Protein AF-A0AAV6WBS6-F1 (afdb_monomer_lite)

Sequence (96 aa):
MTLTPSTPRRLLSPAQPKLRLHRPGPQDSPIQGLIKRDKKNATFYFYLALSPSFTDKGKFLLAARRYRNGAHTEYIISLDVDDLSQGSKAYVGKLR

Structure (mmCIF, N/CA/C/O backbone):
data_AF-A0AAV6WBS6-F1
#
_entry.id   AF-A0AAV6WBS6-F1
#
loop_
_atom_site.group_PDB
_atom_site.id
_atom_site.type_symbol
_atom_site.label_atom_id
_atom_site.label_alt_id
_atom_site.label_comp_id
_atom_site.label_asym_id
_atom_site.label_entity_id
_atom_site.label_seq_id
_atom_site.pdbx_PDB_ins_code
_atom_site.Cartn_x
_atom_site.Cartn_y
_atom_site.Cartn_z
_atom_site.occupancy
_atom_site.B_iso_or_equiv
_atom_site.auth_seq_id
_atom_site.auth_comp_id
_atom_site.auth_asym_id
_atom_site.auth_atom_id
_atom_site.pdbx_PDB_model_num
ATOM 1 N N . MET A 1 1 ? -19.593 -14.907 64.219 1.00 40.84 1 MET A N 1
ATOM 2 C CA . MET A 1 1 ? -20.018 -14.176 63.006 1.00 40.84 1 MET A CA 1
ATOM 3 C C . MET A 1 1 ? -18.816 -14.103 62.077 1.00 40.84 1 MET A C 1
ATOM 5 O O . MET A 1 1 ? -17.880 -13.372 62.363 1.00 40.84 1 MET A O 1
ATOM 9 N N . THR A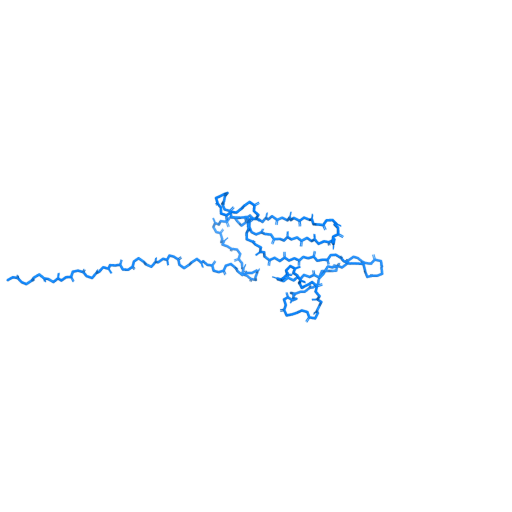 1 2 ? -18.759 -14.975 61.074 1.00 37.09 2 THR A N 1
ATOM 10 C CA . THR A 1 2 ? -17.605 -15.164 60.180 1.00 37.09 2 THR A CA 1
ATOM 11 C C . THR A 1 2 ? -17.709 -14.229 58.974 1.00 37.09 2 THR A C 1
ATOM 13 O O . THR A 1 2 ? -18.682 -14.285 58.228 1.00 37.09 2 THR A O 1
ATOM 16 N N . LEU A 1 3 ? -16.716 -13.355 58.793 1.00 45.69 3 LEU A N 1
ATOM 17 C CA . LEU A 1 3 ? -16.602 -12.458 57.641 1.00 45.69 3 LEU A CA 1
ATOM 18 C C . LEU A 1 3 ? -16.065 -13.244 56.435 1.00 45.69 3 LEU A C 1
ATOM 20 O O . LEU A 1 3 ? -14.946 -13.752 56.471 1.00 45.69 3 LEU A O 1
ATOM 24 N N . THR A 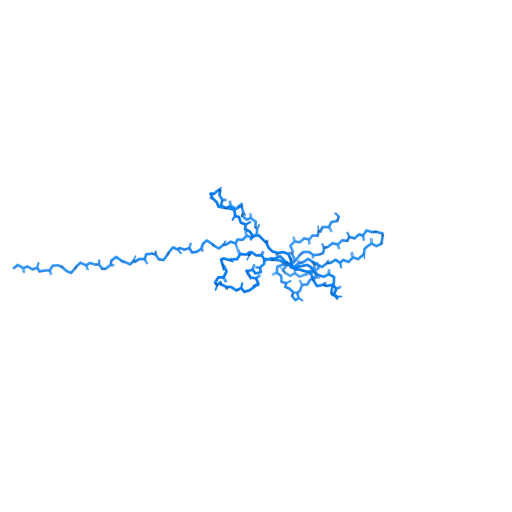1 4 ? -16.851 -13.356 55.366 1.00 52.91 4 THR A N 1
ATOM 25 C CA . THR A 1 4 ? -16.393 -13.899 54.078 1.00 52.91 4 THR A CA 1
ATOM 26 C C . THR A 1 4 ? -15.625 -12.823 53.302 1.00 52.91 4 THR A C 1
ATOM 28 O O . THR A 1 4 ? -16.147 -11.714 53.169 1.00 52.91 4 THR A O 1
ATOM 31 N N . PRO A 1 5 ? -14.437 -13.103 52.737 1.00 52.34 5 PRO A N 1
ATOM 32 C CA . PRO A 1 5 ? -13.738 -12.124 51.917 1.00 52.34 5 PRO A CA 1
ATOM 33 C C . PRO A 1 5 ? -14.398 -12.028 50.536 1.00 52.34 5 PRO A C 1
ATOM 35 O O . PRO A 1 5 ? -14.511 -13.011 49.803 1.00 52.34 5 PRO A O 1
ATOM 38 N N . SER A 1 6 ? -14.840 -10.824 50.175 1.00 51.16 6 SER A N 1
ATOM 39 C CA . SER A 1 6 ? -15.345 -10.501 48.842 1.00 51.16 6 SER A CA 1
ATOM 40 C C . SER A 1 6 ? -14.219 -10.595 47.811 1.00 51.16 6 SER A C 1
ATOM 42 O O . SER A 1 6 ? -13.232 -9.861 47.883 1.00 51.16 6 SER A O 1
ATOM 44 N N . THR A 1 7 ? -14.382 -11.489 46.839 1.00 57.94 7 THR A N 1
ATOM 45 C CA . THR A 1 7 ? -13.477 -11.674 45.700 1.00 57.94 7 THR A CA 1
ATOM 46 C C . THR A 1 7 ? -13.351 -10.376 44.888 1.00 57.94 7 THR A C 1
ATOM 48 O O . THR A 1 7 ? -14.374 -9.821 44.475 1.00 57.94 7 THR A O 1
ATOM 51 N N . PRO A 1 8 ? -12.135 -9.877 44.602 1.00 46.66 8 PRO A N 1
ATOM 52 C CA . PRO A 1 8 ? -11.980 -8.678 43.794 1.00 46.66 8 PRO A CA 1
ATOM 53 C C . PRO A 1 8 ? -12.387 -8.972 42.346 1.00 46.66 8 PRO A C 1
ATOM 55 O O . PRO A 1 8 ? -11.830 -9.857 41.690 1.00 46.66 8 PRO A O 1
ATOM 58 N N . ARG A 1 9 ? -13.370 -8.214 41.836 1.00 48.12 9 ARG A N 1
ATOM 59 C CA . ARG A 1 9 ? -13.723 -8.179 40.410 1.00 48.12 9 ARG A CA 1
ATOM 60 C C . ARG A 1 9 ? -12.483 -7.769 39.626 1.00 48.12 9 ARG A C 1
ATOM 62 O O . ARG A 1 9 ? -12.126 -6.596 39.566 1.00 48.12 9 ARG A O 1
ATOM 69 N N . ARG A 1 10 ? -11.834 -8.755 39.015 1.00 46.25 10 ARG A N 1
ATOM 70 C CA . ARG A 1 10 ? -10.804 -8.556 38.003 1.00 46.25 10 ARG A CA 1
ATOM 71 C C . ARG A 1 10 ? -11.458 -7.794 36.853 1.00 46.25 10 ARG A C 1
ATOM 73 O O . ARG A 1 10 ? -12.241 -8.367 36.101 1.00 46.25 10 ARG A O 1
ATOM 80 N N . LEU A 1 11 ? -11.189 -6.492 36.776 1.00 50.22 11 LEU A N 1
ATOM 81 C CA . LEU A 1 11 ? -11.549 -5.656 35.638 1.00 50.22 11 LEU A CA 1
ATOM 82 C C . LEU A 1 11 ? -10.967 -6.340 34.399 1.00 50.22 11 LEU A C 1
ATOM 84 O O . LEU A 1 11 ? -9.748 -6.376 34.225 1.00 50.22 11 LEU A O 1
ATOM 88 N N . LEU A 1 12 ? -11.823 -6.960 33.581 1.00 50.50 12 LEU A N 1
ATOM 89 C CA . LEU A 1 12 ? -11.422 -7.370 32.246 1.00 50.50 12 LEU A CA 1
ATOM 90 C C . LEU A 1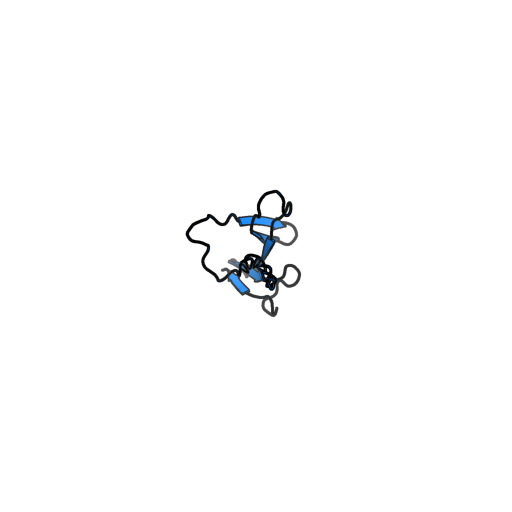 12 ? -11.018 -6.084 31.535 1.00 50.50 12 LEU A C 1
ATOM 92 O O . LEU A 1 12 ? -11.864 -5.231 31.263 1.00 50.50 12 LEU A O 1
ATOM 96 N N . SER A 1 13 ? -9.719 -5.929 31.278 1.00 46.84 13 SER A N 1
ATOM 97 C CA . SER A 1 13 ? -9.274 -4.928 30.326 1.00 46.84 13 SER A CA 1
ATOM 98 C C . SER A 1 13 ? -10.047 -5.189 29.031 1.00 46.84 13 SER A C 1
ATOM 100 O O . SER A 1 13 ? -10.144 -6.348 28.606 1.00 46.84 13 SER A O 1
ATOM 102 N N . PRO A 1 14 ? -10.670 -4.167 28.423 1.00 48.75 14 PRO A N 1
ATOM 103 C CA . PRO A 1 14 ? -11.327 -4.368 27.149 1.00 48.75 14 PRO A CA 1
ATOM 104 C C . PRO A 1 14 ? -10.249 -4.862 26.192 1.00 48.75 14 PRO A C 1
ATOM 106 O O . PRO A 1 14 ? -9.247 -4.179 25.962 1.00 48.75 14 PRO A O 1
ATOM 109 N N . ALA A 1 15 ? -10.416 -6.093 25.707 1.00 50.84 15 ALA A N 1
ATOM 110 C CA . ALA A 1 15 ? -9.541 -6.671 24.710 1.00 50.84 15 ALA A CA 1
ATOM 111 C C . ALA A 1 15 ? -9.529 -5.700 23.531 1.00 50.84 15 ALA A C 1
ATOM 113 O O . ALA A 1 15 ? -10.523 -5.574 22.818 1.00 50.84 15 ALA A O 1
ATOM 114 N N . GLN A 1 16 ? -8.432 -4.958 23.376 1.00 54.66 16 GLN A N 1
ATOM 115 C CA . GLN A 1 16 ? -8.281 -4.017 22.279 1.00 54.66 16 GLN A CA 1
ATOM 116 C C . GLN A 1 16 ? -8.457 -4.822 20.990 1.00 54.66 16 GLN A C 1
ATOM 118 O O . GLN A 1 16 ? -7.677 -5.755 20.754 1.00 54.66 16 GLN A O 1
ATOM 123 N N . PRO A 1 17 ? -9.494 -4.547 20.179 1.00 54.16 17 PRO A N 1
ATOM 124 C CA . PRO A 1 17 ? -9.739 -5.338 18.994 1.00 54.16 17 PRO A CA 1
ATOM 125 C C . PRO A 1 17 ? -8.504 -5.230 18.109 1.00 54.16 17 PRO A C 1
ATOM 127 O O . PRO A 1 17 ? -8.077 -4.145 17.714 1.00 54.16 17 PRO A O 1
ATOM 130 N N . LYS A 1 18 ? -7.885 -6.376 17.824 1.00 52.44 18 LYS A N 1
ATOM 131 C CA . LYS A 1 18 ? -6.748 -6.456 16.912 1.00 52.44 18 LYS A CA 1
ATOM 132 C C . LYS A 1 18 ? -7.257 -6.069 15.524 1.00 52.44 18 LYS A C 1
ATOM 134 O O . LYS A 1 18 ? -7.757 -6.927 14.797 1.00 52.44 18 LYS A O 1
ATOM 139 N N . LEU A 1 19 ? -7.173 -4.780 15.178 1.00 58.56 19 LEU A N 1
ATOM 140 C CA . LEU A 1 19 ? -7.489 -4.303 13.835 1.00 58.56 19 LEU A CA 1
ATOM 141 C C . LEU A 1 19 ? -6.563 -5.028 12.856 1.00 58.56 19 LEU A C 1
ATOM 143 O O . LEU A 1 19 ? -5.337 -4.903 12.932 1.00 58.56 19 LEU A O 1
ATOM 147 N N . ARG A 1 20 ? -7.181 -5.834 11.993 1.00 63.16 20 ARG A N 1
ATOM 148 C CA . ARG A 1 20 ? -6.571 -6.560 10.880 1.00 63.16 20 ARG A CA 1
ATOM 149 C C . ARG A 1 20 ? -7.172 -5.993 9.601 1.00 63.16 20 ARG A C 1
ATOM 151 O O . ARG A 1 20 ? -8.378 -5.783 9.555 1.00 63.16 20 ARG A O 1
ATOM 158 N N . LEU A 1 21 ? -6.343 -5.806 8.578 1.00 65.62 21 LEU A N 1
ATOM 159 C CA . LEU A 1 21 ? -6.703 -5.134 7.324 1.00 65.62 21 LEU A CA 1
ATOM 160 C C . LEU A 1 21 ? -7.933 -5.735 6.613 1.00 65.62 21 LEU A C 1
ATOM 162 O O . LEU A 1 21 ? -8.645 -5.033 5.913 1.00 65.62 21 LEU A O 1
ATOM 166 N N . HIS A 1 22 ? -8.188 -7.030 6.812 1.00 71.00 22 HIS A N 1
ATOM 167 C CA . HIS A 1 22 ? -9.274 -7.762 6.156 1.00 71.00 22 HIS A CA 1
ATOM 168 C C . HIS A 1 22 ? -10.590 -7.787 6.962 1.00 71.00 22 HIS A C 1
ATOM 170 O O . HIS A 1 22 ? -11.536 -8.479 6.587 1.00 71.00 22 HIS A O 1
ATOM 176 N N . ARG A 1 23 ? -10.671 -7.100 8.110 1.00 75.31 23 ARG A N 1
ATOM 177 C CA . ARG A 1 23 ? -11.938 -6.988 8.844 1.00 75.31 23 ARG A CA 1
ATOM 178 C C . ARG A 1 23 ? -12.712 -5.747 8.399 1.00 75.31 23 ARG A C 1
ATOM 180 O O . ARG A 1 23 ? -12.093 -4.691 8.269 1.00 75.31 23 ARG A O 1
ATOM 187 N N . PRO A 1 24 ? -14.045 -5.848 8.253 1.00 77.94 24 PRO A N 1
ATOM 188 C CA . PRO A 1 24 ? -14.902 -4.677 8.153 1.00 77.94 24 PRO A CA 1
ATOM 189 C C . PRO A 1 24 ? -14.640 -3.720 9.319 1.00 77.94 24 PRO A C 1
ATOM 191 O O . PRO A 1 24 ? -14.351 -4.158 10.439 1.00 77.94 24 PRO A O 1
ATOM 194 N N . GLY A 1 25 ? -14.730 -2.420 9.049 1.00 72.31 25 GLY A N 1
ATOM 195 C CA . GLY A 1 25 ? -14.668 -1.410 10.098 1.00 72.31 25 GLY A CA 1
ATOM 196 C C . GLY A 1 25 ? -15.834 -1.545 11.088 1.00 72.31 25 GLY A C 1
ATOM 197 O O . GLY A 1 25 ? -16.855 -2.147 10.747 1.00 72.31 25 GLY A O 1
ATOM 198 N N . PRO A 1 26 ? -15.706 -1.002 12.311 1.00 76.44 26 PRO A N 1
ATOM 199 C CA . PRO A 1 26 ? -16.838 -0.830 13.216 1.00 76.44 26 PRO A CA 1
ATOM 200 C C . PRO A 1 26 ? -17.978 -0.084 12.512 1.00 76.44 26 PRO A C 1
ATOM 202 O O . PRO A 1 26 ? -17.717 0.871 11.783 1.00 76.44 26 PRO A O 1
ATOM 205 N N . GLN A 1 27 ? -19.227 -0.500 12.736 1.00 76.88 27 GLN A N 1
ATOM 206 C CA . GLN A 1 27 ? -20.398 0.180 12.165 1.00 76.88 27 GLN A CA 1
ATOM 207 C C . GLN A 1 27 ? -20.601 1.575 12.770 1.00 76.88 27 GLN A C 1
ATOM 209 O O . GLN A 1 27 ? -21.038 2.489 12.077 1.00 76.88 27 GLN A O 1
ATOM 214 N N . ASP A 1 28 ? -20.224 1.743 14.037 1.00 78.94 28 ASP A N 1
ATOM 215 C CA . ASP A 1 28 ? -20.635 2.899 14.840 1.00 78.94 28 ASP A CA 1
ATOM 216 C C . ASP A 1 28 ? -19.596 4.026 14.891 1.00 78.94 28 ASP A C 1
ATOM 218 O O . ASP A 1 28 ? -19.846 5.078 15.476 1.00 78.94 28 ASP A O 1
ATOM 222 N N . SER A 1 29 ? -18.407 3.828 14.311 1.00 75.88 29 SER A N 1
ATOM 223 C CA . SER A 1 29 ? -17.338 4.830 14.364 1.00 75.88 29 SER A CA 1
ATOM 224 C C . SER A 1 29 ? -16.531 4.887 13.068 1.00 75.88 29 SER A C 1
ATOM 226 O O . SER A 1 29 ? -16.038 3.842 12.625 1.00 75.88 29 SER A O 1
ATOM 228 N N . PRO A 1 30 ? -16.305 6.082 12.491 1.00 78.94 30 PRO A N 1
ATOM 229 C CA . PRO A 1 30 ? -15.456 6.218 11.319 1.00 78.94 30 PRO A CA 1
ATOM 230 C C . PRO A 1 30 ? -14.009 5.843 11.658 1.00 78.94 30 PRO A C 1
ATOM 232 O O . PRO A 1 30 ? -13.435 6.314 12.640 1.00 78.94 30 PRO A O 1
ATOM 235 N N . ILE A 1 31 ? -13.397 5.015 10.812 1.00 81.50 31 ILE A N 1
ATOM 236 C CA . ILE A 1 31 ? -11.956 4.766 10.854 1.00 81.50 31 ILE A CA 1
ATOM 237 C C . ILE A 1 31 ? -11.264 5.838 10.016 1.00 81.50 31 ILE A C 1
ATOM 239 O O . ILE A 1 31 ? -11.428 5.881 8.797 1.00 81.50 31 ILE A O 1
ATOM 243 N N . GLN A 1 32 ? -10.448 6.674 10.652 1.00 85.62 32 GLN A N 1
ATOM 244 C CA . GLN A 1 32 ? -9.631 7.648 9.940 1.00 85.62 32 GLN A CA 1
ATOM 245 C C . GLN A 1 32 ? -8.290 7.026 9.528 1.00 85.62 32 GLN A C 1
ATOM 247 O O . GLN A 1 32 ? -7.562 6.460 10.344 1.00 85.62 32 GLN A O 1
ATOM 252 N N . GLY A 1 33 ? -7.961 7.125 8.242 1.00 86.50 33 GLY A N 1
ATOM 253 C CA . GLY A 1 33 ? -6.687 6.681 7.679 1.00 86.50 33 GLY A CA 1
ATOM 254 C C . GLY A 1 33 ? -5.799 7.855 7.271 1.00 86.50 33 GLY A C 1
ATOM 255 O O . GLY A 1 33 ? -6.283 8.951 6.995 1.00 86.50 33 GLY A O 1
ATOM 256 N N . LEU A 1 34 ? -4.493 7.610 7.196 1.00 89.62 34 LEU A N 1
ATOM 257 C CA . LEU A 1 34 ? -3.486 8.560 6.737 1.00 89.62 34 LEU A CA 1
ATOM 258 C C . LEU A 1 34 ? -2.597 7.904 5.681 1.00 89.62 34 LEU A C 1
ATOM 260 O O . LEU A 1 34 ? -2.016 6.844 5.913 1.00 89.62 34 LEU A O 1
ATOM 264 N N . ILE A 1 35 ? -2.449 8.567 4.535 1.00 92.50 35 ILE A N 1
ATOM 265 C CA . ILE A 1 35 ? -1.532 8.153 3.472 1.00 92.50 35 ILE A CA 1
ATOM 266 C C . ILE A 1 35 ? -0.311 9.069 3.500 1.00 92.50 35 ILE A C 1
ATOM 268 O O . ILE A 1 35 ? -0.432 10.285 3.356 1.00 92.50 35 ILE A O 1
ATOM 272 N N . LYS A 1 36 ? 0.881 8.486 3.649 1.00 93.31 36 LYS A N 1
ATOM 273 C CA . LYS A 1 36 ? 2.162 9.191 3.502 1.00 93.31 36 LYS A CA 1
ATOM 274 C C . LYS A 1 36 ? 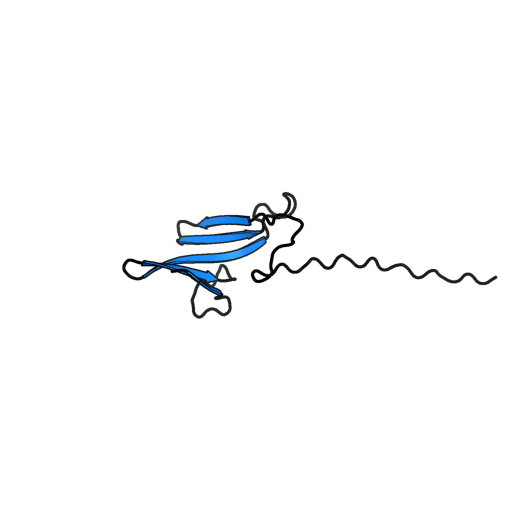2.864 8.715 2.243 1.00 93.31 36 LYS A C 1
ATOM 276 O O . LYS A 1 36 ? 2.901 7.520 1.970 1.00 93.31 36 LYS A O 1
ATOM 281 N N . A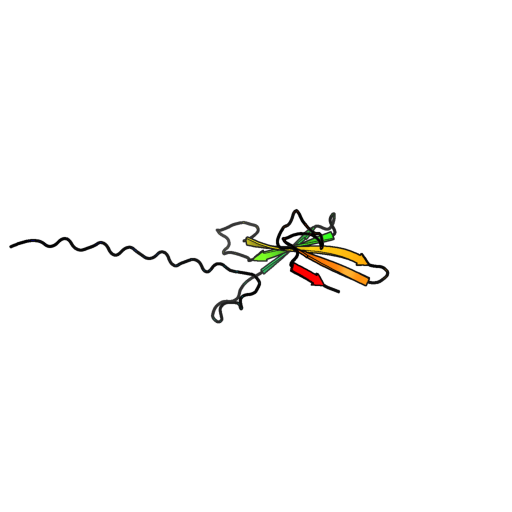RG A 1 37 ? 3.442 9.641 1.478 1.00 94.94 37 ARG A N 1
ATOM 282 C CA . ARG A 1 37 ? 4.166 9.327 0.241 1.00 94.94 37 ARG A CA 1
ATOM 283 C C . ARG A 1 37 ? 5.651 9.620 0.395 1.00 94.94 37 ARG A C 1
ATOM 285 O O . ARG A 1 37 ? 6.031 10.770 0.597 1.00 94.94 37 ARG A O 1
ATOM 292 N N . ASP A 1 38 ? 6.475 8.604 0.185 1.00 95.44 38 ASP A N 1
ATOM 293 C CA . ASP A 1 38 ? 7.901 8.758 -0.064 1.00 95.44 38 ASP A CA 1
ATOM 294 C C . ASP A 1 38 ? 8.155 8.809 -1.574 1.00 95.44 38 ASP A C 1
ATOM 296 O O . ASP A 1 38 ? 8.037 7.823 -2.308 1.00 95.44 38 ASP A O 1
ATOM 300 N N . LYS A 1 39 ? 8.490 10.008 -2.056 1.00 95.25 39 LYS A N 1
ATOM 301 C CA . LYS A 1 39 ? 8.750 10.248 -3.477 1.00 95.25 39 LYS A CA 1
ATOM 302 C C . LYS A 1 39 ? 10.048 9.597 -3.955 1.00 95.25 39 LYS A C 1
ATOM 304 O O . LYS A 1 39 ? 10.096 9.232 -5.125 1.00 95.25 39 LYS A O 1
ATOM 309 N N . LYS A 1 40 ? 11.059 9.443 -3.088 1.00 94.88 40 LYS A N 1
ATOM 310 C CA . LYS A 1 40 ? 12.370 8.886 -3.464 1.00 94.88 40 LYS A CA 1
ATOM 311 C C . LYS A 1 40 ? 12.241 7.409 -3.817 1.00 94.88 40 LYS A C 1
ATOM 313 O O . LYS A 1 40 ? 12.716 6.982 -4.861 1.00 94.88 40 LYS A O 1
ATOM 318 N N . ASN A 1 41 ? 11.512 6.666 -2.988 1.00 93.25 41 ASN A N 1
ATOM 319 C CA . ASN A 1 41 ? 11.314 5.227 -3.164 1.00 93.25 41 ASN A CA 1
ATOM 320 C C . ASN A 1 41 ? 10.069 4.867 -3.992 1.00 93.25 41 ASN A C 1
ATOM 322 O O . ASN A 1 41 ? 9.827 3.694 -4.275 1.00 93.25 41 ASN A O 1
ATOM 326 N N . ALA A 1 42 ? 9.292 5.880 -4.399 1.00 95.56 42 ALA A N 1
ATOM 327 C CA . ALA A 1 42 ? 7.979 5.729 -5.021 1.00 95.56 42 ALA A CA 1
ATOM 328 C C . ALA A 1 42 ? 7.023 4.856 -4.181 1.00 95.56 42 ALA A C 1
ATOM 330 O O . ALA A 1 42 ? 6.188 4.129 -4.724 1.00 95.56 42 ALA A O 1
ATOM 331 N N . THR A 1 43 ? 7.138 4.964 -2.858 1.00 97.12 43 THR A N 1
ATOM 332 C CA . THR A 1 43 ? 6.396 4.157 -1.889 1.00 97.12 43 THR A CA 1
ATOM 333 C C . THR A 1 43 ? 5.328 4.999 -1.208 1.00 97.12 43 THR A C 1
ATOM 335 O O . THR A 1 43 ? 5.535 6.164 -0.863 1.00 97.12 43 THR A O 1
ATOM 338 N N . PHE A 1 44 ? 4.166 4.399 -1.017 1.00 96.56 44 PHE A N 1
ATOM 339 C CA . PHE A 1 44 ? 3.074 4.928 -0.223 1.00 96.56 44 PHE A CA 1
ATOM 340 C C . PHE A 1 44 ? 2.944 4.088 1.038 1.00 96.56 44 PHE A C 1
ATOM 342 O O . PHE A 1 44 ? 3.079 2.871 0.996 1.00 96.56 44 PHE A O 1
ATOM 349 N N . TYR A 1 45 ? 2.656 4.740 2.150 1.00 95.12 45 TYR A N 1
ATOM 350 C CA . TYR A 1 45 ? 2.448 4.110 3.441 1.00 95.12 45 TYR A CA 1
ATOM 351 C C . TYR A 1 45 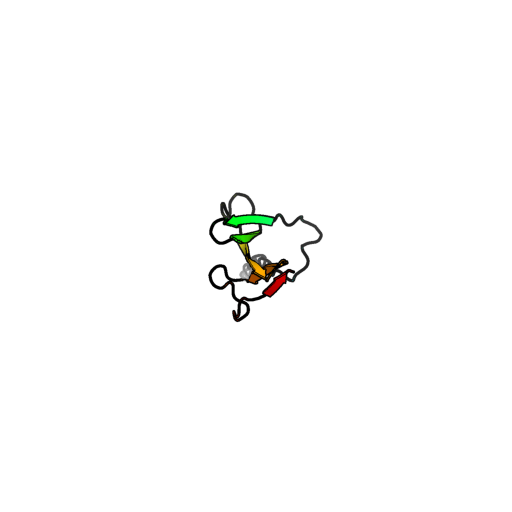? 1.053 4.458 3.922 1.00 95.12 45 TYR A C 1
ATOM 353 O O . TYR A 1 45 ? 0.674 5.633 3.918 1.00 95.12 45 TYR A O 1
ATOM 361 N N . PHE A 1 46 ? 0.303 3.449 4.339 1.00 93.69 46 PHE A N 1
ATOM 362 C CA . PHE A 1 46 ? -1.023 3.620 4.901 1.00 93.69 46 PHE A CA 1
ATOM 363 C C . PHE A 1 46 ? -0.978 3.374 6.405 1.00 93.69 46 PHE A C 1
ATOM 365 O O . PHE A 1 46 ? -0.509 2.331 6.869 1.00 93.69 46 PHE A O 1
ATOM 372 N N . TYR A 1 47 ? -1.472 4.349 7.157 1.00 91.44 47 TYR A N 1
ATOM 373 C CA . TYR A 1 47 ? -1.551 4.324 8.607 1.00 91.44 47 TYR A CA 1
ATOM 374 C C . TYR A 1 47 ? -3.002 4.486 9.045 1.00 91.44 47 TYR A C 1
ATOM 376 O O . TYR A 1 47 ? -3.775 5.224 8.440 1.00 91.44 47 TYR A O 1
ATOM 384 N N . LEU A 1 48 ? -3.352 3.834 10.141 1.00 87.88 48 LEU A N 1
ATOM 385 C CA . LEU A 1 48 ? -4.537 4.130 10.922 1.00 87.88 48 LEU A CA 1
ATOM 386 C C . LEU A 1 48 ? -4.246 5.352 11.794 1.00 87.88 48 LEU A C 1
ATOM 388 O O . LEU A 1 48 ? -3.352 5.293 12.643 1.00 87.88 48 LEU A O 1
ATOM 392 N N . ALA A 1 49 ? -4.994 6.436 11.610 1.00 85.44 49 ALA A N 1
ATOM 393 C CA . ALA A 1 49 ? -4.916 7.577 12.507 1.00 85.44 49 ALA A CA 1
ATOM 394 C C . ALA A 1 49 ? -5.506 7.166 13.862 1.00 85.44 49 ALA A C 1
ATOM 396 O O . ALA A 1 49 ? -6.666 6.770 13.964 1.00 85.44 49 ALA A O 1
ATOM 397 N N . LEU A 1 50 ? -4.673 7.205 14.896 1.00 77.75 50 LEU A N 1
ATOM 398 C CA . LEU A 1 50 ? -5.122 7.082 16.276 1.00 77.75 50 LEU A CA 1
ATOM 399 C C . LEU A 1 50 ? -5.357 8.494 16.817 1.00 77.75 50 LEU A C 1
ATOM 401 O O . LEU A 1 50 ? -4.803 9.452 16.275 1.00 77.75 50 LEU A O 1
ATOM 405 N N . SER A 1 51 ? -6.179 8.614 17.865 1.00 69.00 51 SER A N 1
ATOM 406 C CA . SER A 1 51 ? -6.365 9.868 18.611 1.00 69.00 51 SER A CA 1
ATOM 407 C C . SER A 1 51 ? -5.022 10.602 18.783 1.00 69.00 51 SER A C 1
ATOM 409 O O . SER A 1 51 ? -4.007 9.922 18.985 1.00 69.00 51 SER A O 1
ATOM 411 N N . PRO A 1 52 ? -4.988 11.950 18.710 1.00 59.62 52 PRO A N 1
ATOM 412 C CA . PRO A 1 52 ? -3.757 12.751 18.649 1.00 59.62 52 PRO A CA 1
ATOM 413 C C . PRO A 1 52 ? -2.718 12.482 19.753 1.00 59.62 52 PRO A C 1
ATOM 415 O O . PRO A 1 52 ? -1.589 12.940 19.641 1.00 59.62 52 PRO A O 1
ATOM 418 N N . SER A 1 53 ? -3.053 11.726 20.801 1.00 59.28 53 SER A N 1
ATOM 419 C CA . SER A 1 53 ? -2.150 11.368 21.893 1.00 59.28 53 SER A CA 1
ATOM 420 C C . SER A 1 53 ? -1.213 10.182 21.628 1.00 59.28 53 SER A C 1
ATOM 422 O O . SER A 1 53 ? -0.251 10.023 22.376 1.00 59.28 53 SER A O 1
ATOM 424 N N . PHE A 1 54 ? -1.465 9.321 20.630 1.00 52.88 54 PHE A N 1
ATOM 425 C CA . PHE A 1 54 ? -0.818 7.995 20.596 1.00 52.88 54 PHE A CA 1
ATOM 426 C C . PHE A 1 54 ? 0.338 7.820 19.603 1.00 52.88 54 PHE A C 1
ATOM 428 O O . PHE A 1 54 ? 1.006 6.794 19.671 1.00 52.88 54 PHE A O 1
ATOM 435 N N . THR A 1 55 ? 0.575 8.749 18.667 1.00 55.91 55 THR A N 1
ATOM 436 C CA . THR A 1 55 ? 1.782 8.855 17.803 1.00 55.91 55 THR A CA 1
ATOM 437 C C . THR A 1 55 ? 1.518 9.856 16.672 1.00 55.91 55 THR A C 1
ATOM 439 O O . THR A 1 55 ? 0.511 9.729 15.980 1.00 55.91 55 THR A O 1
ATOM 442 N N . ASP A 1 56 ? 2.477 10.734 16.348 1.00 66.25 56 ASP A N 1
ATOM 443 C CA . ASP A 1 56 ? 2.403 11.691 15.214 1.00 66.25 56 ASP A CA 1
ATOM 444 C C . ASP A 1 56 ? 2.209 11.034 13.826 1.00 66.25 56 ASP A C 1
ATOM 446 O O . ASP A 1 56 ? 2.101 11.692 12.784 1.00 66.25 56 ASP A O 1
ATOM 450 N N . LYS A 1 57 ? 2.253 9.700 13.760 1.00 68.00 57 LYS A N 1
ATOM 451 C CA . LYS A 1 57 ? 2.189 8.928 12.518 1.00 68.00 57 LYS A CA 1
ATOM 452 C C . LYS A 1 57 ? 1.043 7.914 12.473 1.00 68.00 57 LYS A C 1
ATOM 454 O O . LYS A 1 57 ? 0.754 7.451 11.374 1.00 68.00 57 LYS A O 1
ATOM 459 N N . GLY A 1 58 ? 0.367 7.626 13.590 1.00 83.00 58 GLY A N 1
ATOM 460 C CA . GLY A 1 58 ? -0.639 6.564 13.669 1.00 83.00 58 GLY A CA 1
ATOM 461 C C . GLY A 1 58 ? -0.045 5.150 13.567 1.00 83.00 58 GLY A C 1
ATOM 462 O O . GLY A 1 58 ? 1.171 4.963 13.491 1.00 83.00 58 GLY A O 1
ATOM 463 N N . LYS A 1 59 ? -0.905 4.125 13.551 1.00 88.44 59 LYS A N 1
ATOM 464 C CA . LYS A 1 59 ? -0.491 2.715 13.452 1.00 88.44 59 LYS A CA 1
ATOM 465 C C . LYS A 1 59 ? -0.305 2.312 11.991 1.00 88.44 59 LYS A C 1
ATOM 467 O O . LYS A 1 59 ? -1.247 2.395 11.213 1.00 88.44 59 LYS A O 1
ATOM 472 N N . PHE A 1 60 ? 0.880 1.826 11.629 1.00 91.06 60 PHE A N 1
ATOM 473 C CA . PHE A 1 60 ? 1.149 1.313 10.283 1.00 91.06 60 PHE A CA 1
ATOM 474 C C . PHE A 1 60 ? 0.234 0.133 9.930 1.00 91.06 60 PHE A C 1
ATOM 476 O O . PHE A 1 60 ? -0.025 -0.735 10.769 1.00 91.06 60 PHE A O 1
ATOM 483 N N . LEU A 1 61 ? -0.254 0.118 8.689 1.00 92.81 61 LEU A N 1
ATOM 484 C CA . LEU A 1 61 ? -1.111 -0.939 8.162 1.00 92.81 61 LEU A CA 1
ATOM 485 C C . LEU A 1 61 ? -0.478 -1.654 6.969 1.00 92.81 61 LEU A C 1
ATOM 487 O O . LEU A 1 61 ? -0.457 -2.881 6.957 1.00 92.81 61 LEU A O 1
ATOM 491 N N . LEU A 1 62 ? -0.001 -0.903 5.974 1.00 96.00 62 LEU A N 1
ATOM 492 C CA . LEU A 1 62 ? 0.634 -1.454 4.777 1.00 96.00 62 LEU A CA 1
ATOM 493 C C . LEU A 1 62 ? 1.514 -0.427 4.069 1.00 96.00 62 LEU A C 1
ATOM 495 O O . LEU A 1 62 ? 1.365 0.788 4.246 1.00 96.00 62 LEU A O 1
ATOM 499 N N . ALA A 1 63 ? 2.394 -0.936 3.219 1.00 97.19 63 ALA A N 1
ATOM 500 C CA . ALA A 1 63 ? 3.186 -0.176 2.274 1.00 97.19 63 ALA A CA 1
ATOM 501 C C . ALA A 1 63 ? 2.839 -0.611 0.842 1.00 97.19 63 ALA A C 1
ATOM 503 O O . ALA A 1 63 ? 2.534 -1.774 0.581 1.00 97.19 63 ALA A O 1
ATOM 504 N N . ALA A 1 64 ? 2.867 0.336 -0.090 1.00 97.88 64 ALA A N 1
ATOM 505 C CA . ALA A 1 64 ? 2.608 0.110 -1.502 1.00 97.88 64 ALA A CA 1
ATOM 506 C C . ALA A 1 64 ? 3.708 0.761 -2.342 1.00 97.88 64 ALA A C 1
ATOM 508 O O . ALA A 1 64 ? 3.833 1.987 -2.367 1.00 97.88 64 ALA A O 1
ATOM 509 N N . ARG A 1 65 ? 4.509 -0.043 -3.045 1.00 97.25 65 ARG A N 1
ATOM 510 C CA . ARG A 1 65 ? 5.599 0.452 -3.893 1.00 97.25 65 ARG A CA 1
ATOM 511 C C . ARG A 1 65 ? 5.172 0.492 -5.345 1.00 97.25 65 ARG A C 1
ATOM 513 O O . ARG A 1 65 ? 4.846 -0.541 -5.923 1.00 97.25 65 ARG A O 1
ATOM 520 N N . ARG A 1 66 ? 5.223 1.683 -5.937 1.00 96.06 66 ARG A N 1
ATOM 521 C CA . ARG A 1 66 ? 4.967 1.890 -7.360 1.00 96.06 66 ARG A CA 1
ATOM 522 C C . ARG A 1 66 ? 6.157 1.415 -8.188 1.00 96.06 66 ARG A C 1
ATOM 524 O O . ARG A 1 66 ? 7.286 1.825 -7.926 1.00 96.06 66 ARG A O 1
ATOM 531 N N . TYR A 1 67 ? 5.894 0.670 -9.251 1.00 93.56 67 TYR A N 1
ATOM 532 C CA . TYR A 1 67 ? 6.870 0.346 -10.286 1.00 93.56 67 TYR A CA 1
ATOM 533 C C . TYR A 1 67 ? 6.226 0.439 -11.674 1.00 93.56 67 TYR A C 1
ATOM 535 O O . TYR A 1 67 ? 5.002 0.449 -11.814 1.00 93.56 67 TYR A O 1
ATOM 543 N N . ARG A 1 68 ? 7.054 0.586 -12.709 1.00 93.56 68 ARG A N 1
ATOM 544 C CA . ARG A 1 68 ? 6.589 0.596 -14.100 1.00 93.56 68 ARG A CA 1
ATOM 545 C C . ARG A 1 68 ? 6.716 -0.805 -14.678 1.00 93.56 68 ARG A C 1
ATOM 547 O O . ARG A 1 68 ? 7.774 -1.415 -14.555 1.00 93.56 68 ARG A O 1
ATOM 554 N N . ASN A 1 69 ? 5.655 -1.276 -15.316 1.00 92.00 69 ASN A N 1
ATOM 555 C CA . ASN A 1 69 ? 5.638 -2.505 -16.093 1.00 92.00 69 ASN A CA 1
ATOM 556 C C . ASN A 1 69 ? 5.235 -2.157 -17.533 1.00 92.00 69 ASN A C 1
ATOM 558 O O . ASN A 1 69 ? 4.050 -2.018 -17.845 1.00 92.00 69 ASN A O 1
ATOM 562 N N . GLY A 1 70 ? 6.228 -1.917 -18.393 1.00 92.50 70 GLY A N 1
ATOM 563 C CA . GLY A 1 70 ? 6.000 -1.338 -19.719 1.00 92.50 70 GLY A CA 1
ATOM 564 C C . GLY A 1 70 ? 5.322 0.035 -19.622 1.00 92.50 70 GLY A C 1
ATOM 565 O O . GLY A 1 70 ? 5.829 0.935 -18.950 1.00 92.50 70 GLY A O 1
ATOM 566 N N . ALA A 1 71 ? 4.163 0.181 -20.270 1.00 93.56 71 ALA A N 1
ATOM 567 C CA . ALA A 1 71 ? 3.337 1.391 -20.210 1.00 93.56 71 ALA A CA 1
ATOM 568 C C . ALA A 1 71 ? 2.461 1.483 -18.943 1.00 93.56 71 ALA A C 1
ATOM 570 O O . ALA A 1 71 ? 1.938 2.553 -18.631 1.00 93.56 71 ALA A O 1
ATOM 571 N N . HIS A 1 72 ? 2.303 0.384 -18.199 1.00 93.00 72 HIS A N 1
ATOM 572 C CA . HIS A 1 72 ? 1.436 0.328 -17.027 1.00 93.00 72 HIS A CA 1
ATOM 573 C C . HIS A 1 72 ? 2.187 0.715 -15.754 1.00 93.00 72 HIS A C 1
ATOM 575 O O . HIS A 1 72 ? 3.379 0.447 -15.581 1.00 93.00 72 HIS A O 1
ATOM 581 N N . THR A 1 73 ? 1.466 1.345 -14.834 1.00 95.06 73 THR A N 1
ATOM 582 C CA . THR A 1 73 ? 1.942 1.569 -13.471 1.00 95.06 73 THR A CA 1
ATOM 583 C C . THR A 1 73 ? 1.323 0.506 -12.585 1.00 95.06 73 THR A C 1
ATOM 585 O O . THR A 1 73 ? 0.107 0.418 -12.498 1.00 95.06 73 THR A O 1
ATOM 588 N N . GLU A 1 74 ? 2.159 -0.275 -11.916 1.00 96.12 74 GLU A N 1
ATOM 589 C CA . GLU A 1 74 ? 1.718 -1.320 -10.999 1.00 96.12 74 GLU A CA 1
ATOM 590 C C . GLU A 1 74 ? 2.208 -0.999 -9.577 1.00 96.12 74 GLU A C 1
ATOM 592 O O . GLU A 1 74 ? 3.171 -0.245 -9.385 1.00 96.12 74 GLU A O 1
ATOM 597 N N . TYR A 1 75 ? 1.546 -1.565 -8.567 1.00 96.94 75 TYR A N 1
ATOM 598 C CA . TYR A 1 75 ? 1.933 -1.398 -7.165 1.00 96.94 75 TYR A CA 1
ATOM 599 C C . TYR A 1 75 ? 2.030 -2.743 -6.458 1.00 96.94 75 TYR A C 1
ATOM 601 O O . TYR A 1 75 ? 1.057 -3.491 -6.439 1.00 96.94 75 TYR A O 1
ATOM 609 N N . ILE A 1 76 ? 3.170 -3.023 -5.823 1.00 97.06 76 ILE A N 1
ATOM 610 C CA . ILE A 1 76 ? 3.306 -4.137 -4.871 1.00 97.06 76 ILE A CA 1
ATOM 611 C C . ILE A 1 76 ? 2.796 -3.657 -3.519 1.00 97.06 76 ILE A C 1
ATOM 613 O O . ILE A 1 76 ? 3.284 -2.641 -3.029 1.00 97.06 76 ILE A O 1
ATOM 617 N N . ILE A 1 77 ? 1.853 -4.381 -2.920 1.00 97.38 77 ILE A N 1
ATOM 618 C CA . ILE A 1 77 ? 1.291 -4.095 -1.598 1.00 97.38 77 ILE A CA 1
ATOM 619 C C . ILE A 1 77 ? 1.856 -5.111 -0.597 1.00 97.38 77 ILE A C 1
ATOM 621 O O . ILE A 1 77 ? 1.755 -6.318 -0.822 1.00 97.38 77 ILE A O 1
ATOM 625 N N . SER A 1 78 ? 2.430 -4.628 0.506 1.00 97.06 78 SER A N 1
ATOM 626 C CA . SER A 1 78 ? 3.057 -5.440 1.557 1.00 97.06 78 SER A CA 1
ATOM 627 C C . SER A 1 78 ? 2.658 -4.968 2.959 1.00 97.06 78 SER A C 1
ATOM 629 O O . SER A 1 78 ? 2.393 -3.783 3.175 1.00 97.06 78 SER A O 1
ATOM 631 N N . LEU A 1 79 ? 2.617 -5.897 3.918 1.00 96.06 79 LEU A N 1
ATOM 632 C CA . LEU A 1 79 ? 2.449 -5.617 5.354 1.00 96.06 79 LEU A CA 1
ATOM 633 C C . LEU A 1 79 ? 3.767 -5.280 6.057 1.00 96.06 79 LEU A C 1
ATOM 635 O O . LEU A 1 79 ? 3.752 -5.019 7.258 1.00 96.06 79 LEU A O 1
ATOM 639 N N . ASP A 1 80 ? 4.882 -5.307 5.334 1.00 94.50 80 ASP A N 1
ATOM 640 C CA . ASP A 1 80 ? 6.199 -4.928 5.825 1.00 94.50 80 ASP A CA 1
ATOM 641 C C . ASP A 1 80 ? 6.737 -3.769 4.978 1.00 94.50 80 ASP A C 1
ATOM 643 O O . ASP A 1 80 ? 6.615 -3.759 3.750 1.00 94.50 80 ASP A O 1
ATOM 647 N N . VAL A 1 81 ? 7.283 -2.757 5.649 1.00 91.81 81 VAL A N 1
ATOM 648 C CA . VAL A 1 81 ? 7.871 -1.579 5.006 1.00 91.81 81 VAL A CA 1
ATOM 649 C C . VAL A 1 81 ? 9.204 -1.906 4.340 1.00 91.81 81 VAL A C 1
ATOM 651 O O . VAL A 1 81 ? 9.510 -1.331 3.294 1.00 91.81 81 VAL A O 1
ATOM 654 N N . ASP A 1 82 ? 9.955 -2.848 4.906 1.00 91.94 82 ASP A N 1
ATOM 655 C CA . ASP A 1 82 ? 11.311 -3.165 4.462 1.00 91.94 82 ASP A CA 1
ATOM 656 C C . ASP A 1 82 ? 11.330 -4.277 3.397 1.00 91.94 82 ASP A C 1
ATOM 658 O O . ASP A 1 82 ? 12.321 -4.436 2.684 1.00 91.94 82 ASP A O 1
ATOM 662 N N . ASP A 1 83 ? 10.214 -4.996 3.212 1.00 94.06 83 ASP A N 1
ATOM 663 C CA . ASP A 1 83 ? 10.092 -6.094 2.245 1.00 94.06 83 ASP A CA 1
ATOM 664 C C . ASP A 1 83 ? 8.927 -5.891 1.257 1.00 94.06 83 ASP A C 1
ATOM 666 O O . ASP A 1 83 ? 7.803 -6.379 1.415 1.00 94.06 83 ASP A O 1
ATOM 670 N N . LEU A 1 84 ? 9.220 -5.132 0.197 1.00 93.25 84 LEU A N 1
ATOM 671 C CA . LEU A 1 84 ? 8.289 -4.744 -0.870 1.00 93.25 84 LEU A CA 1
ATOM 672 C C . LEU A 1 84 ? 8.524 -5.558 -2.149 1.00 93.25 84 LEU A C 1
ATOM 674 O O . LEU A 1 84 ? 8.774 -5.002 -3.222 1.00 93.25 84 LEU A O 1
ATOM 678 N N . SER A 1 85 ? 8.453 -6.883 -2.031 1.00 92.12 85 SER A N 1
ATOM 679 C CA . SER A 1 85 ? 8.638 -7.832 -3.133 1.00 92.12 85 SER A CA 1
ATOM 680 C C . SER A 1 85 ? 7.454 -8.799 -3.251 1.00 92.12 85 SER A C 1
ATOM 682 O O . SER A 1 85 ? 6.763 -9.069 -2.273 1.00 92.12 85 SER A O 1
ATOM 684 N N . GLN A 1 86 ? 7.205 -9.349 -4.447 1.00 93.50 86 GLN A N 1
ATOM 685 C CA . GLN A 1 86 ? 6.143 -10.356 -4.627 1.00 93.50 86 GLN A CA 1
ATOM 686 C C . GLN A 1 86 ? 6.481 -11.714 -3.988 1.00 93.50 86 GLN A C 1
ATOM 688 O O . GLN A 1 86 ? 5.578 -12.504 -3.739 1.00 93.50 86 GLN A O 1
ATOM 693 N N . GLY A 1 87 ? 7.765 -11.991 -3.735 1.00 94.31 87 GLY A N 1
ATOM 694 C CA . GLY A 1 87 ? 8.220 -13.208 -3.053 1.00 94.31 87 GLY A CA 1
ATOM 695 C C . GLY A 1 87 ? 8.207 -13.108 -1.525 1.00 94.31 87 GLY A C 1
ATOM 696 O O . GLY A 1 87 ? 8.488 -14.095 -0.848 1.00 94.31 87 GLY A O 1
ATOM 697 N N . SER A 1 88 ? 7.898 -11.929 -0.979 1.00 94.88 88 SER A N 1
ATOM 698 C CA . SER A 1 88 ? 7.842 -11.690 0.459 1.00 94.88 88 SER A CA 1
ATOM 699 C C . SER A 1 88 ? 6.743 -12.505 1.136 1.00 94.88 88 SER A C 1
ATOM 701 O O . SER A 1 88 ? 5.635 -12.631 0.618 1.00 94.88 88 SER A O 1
ATOM 703 N N . LYS A 1 89 ? 6.985 -12.942 2.377 1.00 95.94 89 LYS A N 1
ATOM 704 C CA . LYS A 1 89 ? 5.919 -13.468 3.251 1.00 95.94 89 LYS A CA 1
ATOM 705 C C . LYS A 1 89 ? 4.909 -12.394 3.672 1.00 95.94 89 LYS A C 1
ATOM 707 O O . LYS A 1 89 ? 3.806 -12.733 4.091 1.00 95.94 89 LYS A O 1
ATOM 712 N N . ALA A 1 90 ? 5.292 -11.122 3.594 1.00 95.94 90 ALA A N 1
ATOM 713 C CA . ALA A 1 90 ? 4.441 -9.978 3.891 1.00 95.94 90 ALA A CA 1
ATOM 714 C C . ALA A 1 90 ? 3.676 -9.466 2.658 1.00 95.94 90 ALA A C 1
ATOM 716 O O . ALA A 1 90 ? 2.854 -8.557 2.795 1.00 95.94 90 ALA A O 1
ATOM 717 N N . TYR A 1 91 ? 3.907 -10.050 1.474 1.00 96.44 91 TYR A N 1
ATOM 718 C CA . TYR A 1 91 ? 3.193 -9.701 0.251 1.00 96.44 91 TYR A CA 1
ATOM 719 C C . TYR A 1 91 ? 1.690 -9.938 0.413 1.00 96.44 91 TYR A C 1
ATOM 721 O O . TYR A 1 91 ? 1.238 -11.033 0.746 1.00 96.44 91 TYR A O 1
ATOM 729 N N . VAL A 1 92 ? 0.909 -8.894 0.152 1.00 95.81 92 VAL A N 1
ATOM 730 C CA . VAL A 1 92 ? -0.557 -8.942 0.208 1.00 95.81 92 VAL A CA 1
ATOM 731 C C . VAL A 1 92 ? -1.138 -9.110 -1.184 1.00 95.81 92 VAL A C 1
ATOM 733 O O . VAL A 1 92 ? -2.129 -9.810 -1.370 1.00 95.81 92 VAL A O 1
ATOM 736 N N . GLY A 1 93 ? -0.548 -8.437 -2.168 1.00 95.44 93 GLY A N 1
ATOM 737 C CA . GLY A 1 93 ? -1.100 -8.412 -3.508 1.00 95.44 93 GLY A CA 1
ATOM 738 C C . GLY A 1 93 ? -0.529 -7.302 -4.369 1.00 95.44 93 GLY A C 1
ATOM 739 O O . GLY A 1 93 ? 0.421 -6.604 -4.005 1.00 95.44 93 GLY A O 1
ATOM 740 N N . LYS A 1 94 ? -1.144 -7.146 -5.537 1.00 95.50 94 LYS A N 1
ATOM 741 C CA . LYS A 1 94 ? -0.743 -6.175 -6.541 1.00 95.50 94 LYS A CA 1
ATOM 742 C C . LYS A 1 94 ? -1.941 -5.397 -7.066 1.00 95.50 94 LYS A C 1
ATOM 744 O O . LYS A 1 94 ? -2.957 -6.002 -7.394 1.00 95.50 94 LYS A O 1
ATOM 749 N N . LEU A 1 95 ? -1.777 -4.084 -7.205 1.00 94.94 95 LEU A N 1
ATOM 750 C CA . LEU A 1 95 ? -2.711 -3.210 -7.916 1.00 94.94 95 LEU A CA 1
ATOM 751 C C . LEU A 1 95 ? -2.190 -2.941 -9.336 1.00 94.94 95 LEU A C 1
ATOM 753 O O . LEU A 1 95 ? -0.990 -2.703 -9.514 1.00 94.94 95 LEU A O 1
ATOM 757 N N . ARG A 1 96 ? -3.089 -3.001 -10.320 1.00 91.19 96 ARG A N 1
ATOM 758 C CA . ARG A 1 96 ? -2.851 -2.749 -11.747 1.00 91.19 96 ARG A CA 1
ATOM 759 C C . ARG A 1 96 ? -3.833 -1.710 -12.260 1.00 91.19 96 ARG A C 1
ATOM 761 O O . ARG A 1 96 ? -4.967 -1.711 -11.733 1.00 91.19 96 ARG A O 1
#

InterPro domains:
  IPR000007 Tubby, C-terminal [PF01167] (21-96)
  IPR000007 Tubby, C-terminal [PR01573] (75-91)
  IPR000007 Tubby, C-terminal [PR01573] (91-96)
  IPR025659 Tubby-like, C-terminal [G3DSA:3.20.90.10] (19-96)
  IPR025659 Tubby-like, C-terminal [SSF54518] (16-96)

pLDDT: mean 80.08, std 18.38, range [37.09, 97.88]

Foldseek 3Di:
DDDDDDDDPPPPDPPPPPDAPPDDDDPPDDFDKDWDADPVQQKIWIATDDDPPPDPHHHTHWMWGWDDDDPDIKIFIFRDPVDRDCPDPRTDDMDD

Radius of gyration: 20.98 Å; chains: 1; bounding box: 33×28×83 Å

Organism: NCBI:txid168488

Secondary structure (DSSP, 8-state):
-PPPPPPP------------TTSPPPSSS---EEEEEETTTTEEEEEEPP-TTS-TT-EEEEEEEEEEETTEEEEEEES-SS--STTSTTEEEEE-